Protein AF-A0A920MBG4-F1 (afdb_monomer_lite)

Foldseek 3Di:
DDDPPDDDDPCRVQPVVVVVVCVVVVVVVVVVVCVVCVVVVHHDDDDDDDDDDDPQPDDLCAVHCPHVRPDHSSDKDWDWDADPVRDIDIDIPDDDDPPCCVVVVVVVVVD

Secondary structure (DSSP, 8-state):
-----S---HHHHHHHHHHHHHHHTTHHHHHHHHHHHHHTT--------------S---HHHHSTTTT--SS-----EEEEE-TTS-EEEEES---SSSSHHHHHHHGGG-

Radius of gyration: 23.74 Å; chains: 1; bounding box: 55×43×66 Å

Sequence (111 aa):
MESRKGLLTTAEIMKTPLNKALQMFNYGNFREEQKRARDEGKYLGVGFSTYIEACGVAPSAWIGVGGEGWGAGLWESANIRVHLTGKVVVTTGSSPHGQGTETTMAQIPCG

Structure (mmCIF, N/CA/C/O backbone):
data_AF-A0A920MBG4-F1
#
_entry.id   AF-A0A920MBG4-F1
#
loop_
_atom_site.group_PDB
_atom_site.id
_atom_site.type_symbol
_atom_site.label_atom_id
_atom_site.label_alt_id
_atom_site.label_comp_id
_atom_site.label_asym_id
_atom_site.label_entity_id
_atom_site.label_seq_id
_atom_site.pdbx_PDB_ins_code
_atom_site.Cartn_x
_atom_site.Cartn_y
_atom_site.Cartn_z
_atom_site.occupancy
_atom_site.B_iso_or_equiv
_atom_site.auth_seq_id
_atom_site.auth_comp_id
_atom_site.auth_asym_id
_atom_site.auth_atom_id
_atom_site.pdbx_PDB_model_num
ATOM 1 N N . MET A 1 1 ? 18.374 32.954 3.132 1.00 35.62 1 MET A N 1
ATOM 2 C CA . MET A 1 1 ? 18.055 31.688 3.827 1.00 35.62 1 MET A CA 1
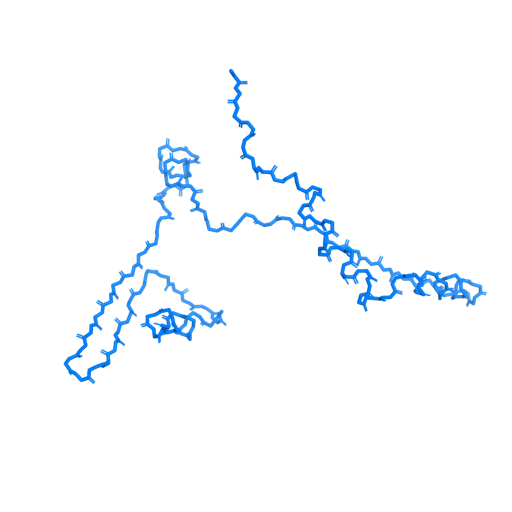ATOM 3 C C . MET A 1 1 ? 16.550 31.475 3.712 1.00 35.62 1 MET A C 1
ATOM 5 O O . MET A 1 1 ? 15.824 31.538 4.690 1.00 35.62 1 MET A O 1
ATOM 9 N N . GLU A 1 2 ? 16.069 31.350 2.473 1.00 37.50 2 GLU A N 1
ATOM 10 C CA . GLU A 1 2 ? 14.649 31.492 2.153 1.00 37.50 2 GLU A CA 1
ATOM 11 C C . GLU A 1 2 ? 14.328 30.619 0.940 1.00 37.50 2 GLU A C 1
ATOM 13 O O . GLU A 1 2 ? 14.755 30.889 -0.177 1.00 37.50 2 GLU A O 1
ATOM 18 N N . SER A 1 3 ? 13.658 29.499 1.204 1.00 36.00 3 SER A N 1
ATOM 19 C CA . SER A 1 3 ? 13.145 28.564 0.201 1.00 36.00 3 SER A CA 1
ATOM 20 C C . SER A 1 3 ? 11.964 27.800 0.810 1.00 36.00 3 SER A C 1
ATOM 22 O O . SER A 1 3 ? 11.984 26.580 0.956 1.00 36.00 3 SER A O 1
ATOM 24 N N . ARG A 1 4 ? 10.916 28.527 1.214 1.00 49.91 4 ARG A N 1
ATOM 25 C CA . ARG A 1 4 ? 9.579 27.949 1.413 1.00 49.91 4 ARG A CA 1
ATOM 26 C C . ARG A 1 4 ? 8.782 28.153 0.128 1.00 49.91 4 ARG A C 1
ATOM 28 O O . ARG A 1 4 ? 7.993 29.085 0.023 1.00 49.91 4 ARG A O 1
ATOM 35 N N . LYS A 1 5 ? 9.009 27.303 -0.872 1.00 44.47 5 LYS A N 1
ATOM 36 C CA . LYS A 1 5 ? 8.102 27.172 -2.018 1.00 44.47 5 LYS A CA 1
ATOM 37 C C . LYS A 1 5 ? 7.313 25.868 -1.860 1.00 44.47 5 LYS A C 1
ATOM 39 O O . LYS A 1 5 ? 7.846 24.796 -2.101 1.00 44.47 5 LYS A O 1
ATOM 44 N N . GLY A 1 6 ? 6.051 25.980 -1.445 1.00 45.53 6 GLY A N 1
ATOM 45 C CA . GLY A 1 6 ? 4.982 25.080 -1.898 1.00 45.53 6 GLY A CA 1
ATOM 46 C C . GLY A 1 6 ? 4.723 23.745 -1.187 1.00 45.53 6 GLY A C 1
ATOM 47 O O . GLY A 1 6 ? 3.824 23.045 -1.640 1.00 45.53 6 GLY A O 1
ATOM 48 N N . LEU A 1 7 ? 5.415 23.367 -0.106 1.00 55.50 7 LEU A N 1
ATOM 49 C CA . LEU A 1 7 ? 5.017 22.167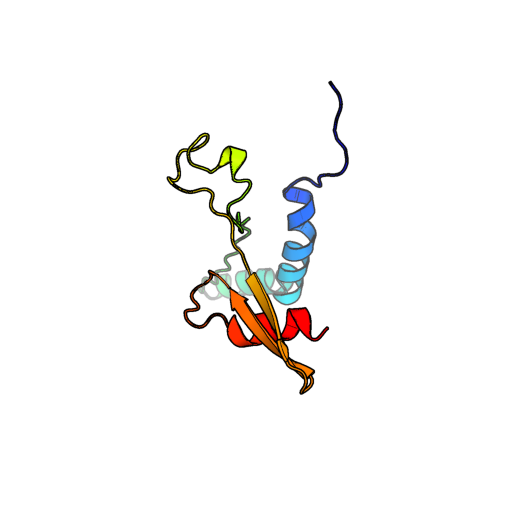 0.650 1.00 55.50 7 LEU A CA 1
ATOM 50 C C . LEU A 1 7 ? 3.901 22.491 1.648 1.00 55.50 7 LEU A C 1
ATOM 52 O O . LEU A 1 7 ? 4.125 23.220 2.615 1.00 55.50 7 LEU A O 1
ATOM 56 N N . LEU A 1 8 ? 2.719 21.909 1.423 1.00 62.81 8 LEU A N 1
ATOM 57 C CA . LEU A 1 8 ? 1.695 21.775 2.456 1.00 62.81 8 LEU A CA 1
ATOM 58 C C . LEU A 1 8 ? 2.283 20.978 3.625 1.00 62.81 8 LEU A C 1
ATOM 60 O O . LEU A 1 8 ? 2.974 19.975 3.436 1.00 62.81 8 LEU A O 1
ATOM 64 N N . THR A 1 9 ? 2.004 21.424 4.840 1.00 76.25 9 THR A N 1
ATOM 65 C CA . THR A 1 9 ? 2.331 20.683 6.054 1.00 76.25 9 THR A CA 1
ATOM 66 C C . THR A 1 9 ? 1.574 19.353 6.074 1.00 76.25 9 THR A C 1
ATOM 68 O O . THR A 1 9 ? 0.480 19.221 5.523 1.00 76.25 9 THR A O 1
ATOM 71 N N . THR A 1 10 ? 2.121 18.352 6.765 1.00 75.12 10 THR A N 1
ATOM 72 C CA . THR A 1 10 ? 1.461 17.052 6.975 1.00 75.12 10 THR A CA 1
ATOM 73 C C . THR A 1 10 ? 0.017 17.195 7.465 1.00 75.12 10 THR A C 1
ATOM 75 O O . THR A 1 10 ? -0.874 16.475 7.015 1.00 75.12 10 THR A O 1
ATOM 78 N N . ALA A 1 11 ? -0.230 18.159 8.356 1.00 74.56 11 ALA A N 1
ATOM 79 C CA . ALA A 1 11 ? -1.562 18.446 8.876 1.00 74.56 11 ALA A CA 1
ATOM 80 C C . ALA A 1 11 ? -2.536 18.905 7.776 1.00 74.56 11 ALA A C 1
ATOM 82 O O . ALA A 1 11 ? -3.707 18.526 7.785 1.00 74.56 11 ALA A O 1
ATOM 83 N N . GLU A 1 12 ? -2.060 19.687 6.809 1.00 81.69 12 GLU A N 1
ATOM 84 C CA . GLU A 1 12 ? -2.874 20.182 5.697 1.00 81.69 12 GLU A CA 1
ATOM 85 C C . GLU A 1 12 ? -3.209 19.072 4.694 1.00 81.69 12 GLU A C 1
ATOM 87 O O . GLU A 1 12 ? -4.354 18.986 4.252 1.00 81.69 12 GLU A O 1
ATOM 92 N N . ILE A 1 13 ? -2.262 18.174 4.399 1.00 84.38 13 ILE A N 1
ATOM 93 C CA . ILE A 1 13 ? -2.478 17.038 3.483 1.00 84.38 13 ILE A CA 1
ATOM 94 C C . ILE A 1 13 ? -3.482 16.035 4.074 1.00 84.38 13 ILE A C 1
ATOM 96 O O . ILE A 1 13 ? -4.342 15.520 3.359 1.00 84.38 13 ILE A O 1
ATOM 100 N N . MET A 1 14 ? -3.421 15.785 5.385 1.00 89.69 14 MET A N 1
ATOM 101 C CA . MET A 1 14 ? -4.270 14.785 6.047 1.00 89.69 14 MET A CA 1
ATOM 102 C C . MET A 1 14 ? -5.704 15.248 6.309 1.00 89.69 14 MET A C 1
ATOM 104 O O . MET A 1 14 ? -6.606 14.419 6.456 1.00 89.69 14 MET A O 1
ATOM 108 N N . LYS A 1 15 ? -5.950 16.561 6.348 1.00 91.38 15 LYS A N 1
ATOM 109 C CA . LYS A 1 15 ? -7.260 17.126 6.701 1.00 91.38 15 LYS A CA 1
ATOM 110 C C . LYS A 1 15 ? -8.375 16.660 5.762 1.00 91.38 15 LYS A C 1
ATOM 112 O O . LYS A 1 15 ? -9.437 16.244 6.220 1.00 91.38 15 LYS A O 1
ATOM 117 N N . THR A 1 16 ? -8.141 16.715 4.454 1.00 94.06 16 THR A N 1
ATOM 118 C CA . THR A 1 16 ? -9.137 16.343 3.437 1.00 94.06 16 THR A CA 1
ATOM 119 C C . THR A 1 16 ? -9.523 14.858 3.482 1.00 94.06 16 THR A C 1
ATOM 121 O O . THR A 1 16 ? -10.719 14.577 3.607 1.00 94.06 16 THR A O 1
ATOM 124 N N . PRO A 1 17 ? -8.581 13.891 3.415 1.00 94.25 17 PRO A N 1
ATOM 125 C CA . PRO A 1 17 ? -8.931 12.474 3.478 1.00 94.25 17 PRO A CA 1
ATOM 126 C C . PRO A 1 17 ? -9.556 12.081 4.822 1.00 94.25 17 PRO A C 1
ATOM 128 O O . PRO A 1 17 ? -10.539 11.340 4.821 1.00 94.25 17 PRO A O 1
ATOM 131 N N . LEU A 1 18 ? -9.072 12.621 5.951 1.00 95.00 18 LEU A N 1
ATOM 132 C CA . LEU A 1 18 ? -9.663 12.342 7.264 1.00 95.00 18 LEU A CA 1
ATOM 133 C C . LEU A 1 18 ? -11.113 12.834 7.345 1.00 95.00 18 LEU A C 1
ATOM 135 O O . LEU A 1 18 ? -11.995 12.079 7.745 1.00 95.00 18 LEU A O 1
ATOM 139 N N . ASN A 1 19 ? -11.387 14.066 6.911 1.00 95.44 19 ASN A N 1
ATOM 140 C CA . ASN A 1 19 ? -12.750 14.597 6.904 1.00 95.44 19 ASN A CA 1
ATOM 141 C C . ASN A 1 19 ? -13.684 13.754 6.027 1.00 95.44 19 ASN A C 1
ATOM 143 O O . ASN A 1 19 ? -14.807 13.463 6.438 1.00 95.44 19 ASN A O 1
ATOM 147 N N . LYS A 1 20 ? -13.216 13.311 4.853 1.00 96.31 20 LYS A N 1
ATOM 148 C CA . LYS A 1 20 ? -13.993 12.428 3.975 1.00 96.31 20 LYS A CA 1
ATOM 149 C C . LYS A 1 20 ? -14.281 11.079 4.641 1.00 96.31 20 LYS A C 1
ATOM 151 O O . LYS A 1 20 ? -15.417 10.617 4.590 1.00 96.31 20 LYS A O 1
ATOM 156 N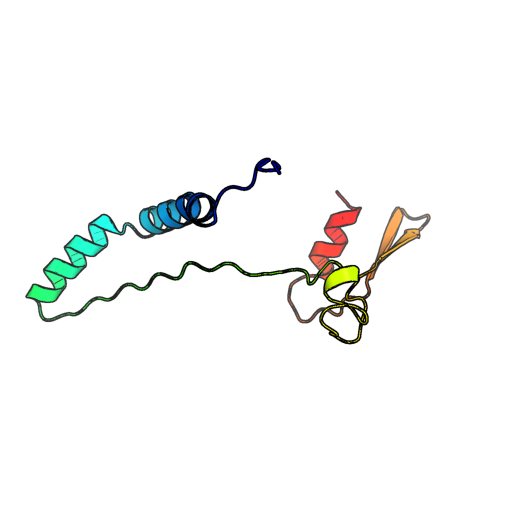 N . ALA A 1 21 ? -13.294 10.477 5.305 1.00 96.31 21 ALA A N 1
ATOM 157 C CA . ALA A 1 21 ? -13.482 9.226 6.038 1.00 96.31 21 ALA A CA 1
ATOM 158 C C . ALA A 1 21 ? -14.507 9.376 7.178 1.00 96.31 21 ALA A C 1
ATOM 160 O O . ALA A 1 21 ? -15.404 8.546 7.309 1.00 96.31 21 ALA A O 1
ATOM 161 N N . LEU A 1 22 ? -14.436 10.467 7.952 1.00 96.69 22 LEU A N 1
ATOM 162 C CA . LEU A 1 22 ? -15.396 10.766 9.025 1.00 96.69 22 LEU A CA 1
ATOM 163 C C . LEU A 1 22 ? -16.824 10.967 8.498 1.00 96.69 22 LEU A C 1
ATOM 165 O O . LEU A 1 22 ? -17.780 10.538 9.147 1.00 96.69 22 LEU A O 1
ATOM 169 N N . GLN A 1 23 ? -16.969 11.594 7.327 1.00 97.19 23 GLN A N 1
ATOM 170 C CA . GLN A 1 23 ? -18.260 11.757 6.654 1.00 97.19 23 GLN A CA 1
ATOM 171 C C . GLN A 1 23 ? -18.816 10.418 6.161 1.00 97.19 23 GLN A C 1
ATOM 173 O O . GLN A 1 23 ? -19.969 10.109 6.445 1.00 97.19 23 GLN A O 1
ATOM 178 N N . MET A 1 24 ? -18.002 9.603 5.481 1.00 97.06 24 MET A N 1
ATOM 179 C CA . MET A 1 24 ? -18.411 8.278 4.992 1.00 97.06 24 MET A CA 1
ATOM 180 C C . MET A 1 24 ? -18.804 7.335 6.134 1.00 97.06 24 MET A C 1
ATOM 182 O O . MET A 1 24 ? -19.750 6.567 5.998 1.00 97.06 24 MET A O 1
ATOM 186 N N . PHE A 1 25 ? -18.105 7.422 7.268 1.00 97.19 25 PHE A N 1
ATOM 187 C CA . PHE A 1 25 ? -18.428 6.664 8.477 1.00 97.19 25 PHE A CA 1
ATOM 188 C C . PHE A 1 25 ? -19.645 7.220 9.239 1.00 97.19 25 PHE A C 1
ATOM 190 O O . PHE A 1 25 ? -20.178 6.552 10.118 1.00 97.19 25 PHE A O 1
ATOM 197 N N . ASN A 1 26 ? -20.094 8.440 8.927 1.00 96.81 26 ASN A N 1
ATOM 198 C CA . ASN A 1 26 ? -21.126 9.153 9.678 1.00 96.81 26 ASN A CA 1
ATOM 199 C C . ASN A 1 26 ? -20.793 9.274 11.179 1.00 96.81 26 ASN A C 1
ATOM 201 O O . ASN A 1 26 ? -21.586 8.961 12.071 1.00 96.81 26 ASN A O 1
ATOM 205 N N . TYR A 1 27 ? -19.573 9.739 11.454 1.00 97.12 27 TYR A N 1
ATOM 206 C CA . TYR A 1 27 ? -19.006 9.760 12.800 1.00 97.12 27 TYR A CA 1
ATOM 207 C C . TYR A 1 27 ? -19.855 10.526 13.825 1.00 97.12 27 TYR A C 1
ATOM 209 O O . TYR A 1 27 ? -19.932 10.113 14.980 1.00 97.12 27 TYR A O 1
ATOM 217 N N . GLY A 1 28 ? -20.518 11.610 13.407 1.00 95.25 28 GLY A N 1
ATOM 218 C CA . GLY A 1 28 ? -21.420 12.373 14.273 1.00 95.25 28 GLY A CA 1
ATOM 219 C C . GLY A 1 28 ? -22.563 11.512 14.815 1.00 95.25 28 GLY A C 1
ATOM 220 O O . GLY A 1 28 ? -22.752 11.433 16.027 1.00 95.25 28 GLY A O 1
ATOM 221 N N . ASN A 1 29 ? -23.260 10.783 13.940 1.00 96.94 29 ASN A N 1
ATOM 222 C CA . ASN A 1 29 ? -24.351 9.900 14.357 1.00 96.94 29 ASN A CA 1
ATOM 223 C C . ASN A 1 29 ? -23.847 8.709 15.177 1.00 96.94 29 ASN A C 1
ATOM 225 O O . ASN A 1 29 ? -24.490 8.321 16.153 1.00 96.94 29 ASN A O 1
ATOM 229 N N . PHE A 1 30 ? -22.678 8.163 14.828 1.00 97.62 30 PHE A N 1
ATOM 230 C CA . PHE A 1 30 ? -22.061 7.086 15.600 1.00 97.62 30 PHE A CA 1
ATOM 231 C C . PHE A 1 30 ? -21.760 7.505 17.048 1.00 97.62 30 PHE A C 1
ATOM 233 O O . PHE A 1 30 ? -21.890 6.696 17.964 1.00 97.62 30 PHE A O 1
ATOM 240 N N . ARG A 1 31 ? -21.392 8.770 17.301 1.00 97.12 31 ARG A N 1
ATOM 241 C CA . ARG A 1 31 ? -21.186 9.261 18.676 1.00 97.12 31 ARG A CA 1
ATOM 242 C C . ARG A 1 31 ? -22.473 9.259 19.498 1.00 97.12 31 ARG A C 1
ATOM 244 O O . ARG A 1 31 ? -22.433 8.869 20.665 1.00 97.12 31 ARG A O 1
ATOM 251 N N . GLU A 1 32 ? -23.601 9.612 18.891 1.00 97.06 32 GLU A N 1
ATOM 252 C CA . GLU A 1 32 ? -24.909 9.525 19.552 1.00 97.06 32 GLU A CA 1
ATOM 253 C C . GLU A 1 32 ? -25.319 8.073 19.823 1.00 97.06 32 GLU A C 1
ATOM 255 O O . GLU A 1 32 ? -25.861 7.754 20.881 1.00 97.06 32 GLU A O 1
ATOM 260 N N . GLU A 1 33 ? -25.018 7.162 18.901 1.00 96.94 33 GLU A N 1
ATOM 261 C CA . GLU A 1 33 ? -25.250 5.731 19.098 1.00 96.94 33 GLU A CA 1
ATOM 262 C C . GLU A 1 33 ? -24.370 5.146 20.203 1.00 96.94 33 GLU A C 1
ATOM 264 O O . GLU A 1 33 ? -24.870 4.439 21.076 1.00 96.94 33 GLU A O 1
ATOM 269 N N . GLN A 1 34 ? -23.085 5.503 20.229 1.00 97.38 34 GLN A N 1
ATOM 270 C CA . GLN A 1 34 ? -22.166 5.112 21.292 1.00 97.38 34 GLN A CA 1
ATOM 271 C C . GLN A 1 34 ? -22.675 5.572 22.663 1.00 97.38 34 GLN A C 1
ATOM 273 O O . GLN A 1 34 ? -22.506 4.848 23.644 1.00 97.38 34 GLN A O 1
ATOM 278 N N . LYS A 1 35 ? -23.301 6.752 22.742 1.00 96.62 35 LYS A N 1
ATOM 279 C CA . LYS A 1 35 ? -23.922 7.250 23.972 1.00 96.62 35 LYS A CA 1
ATOM 280 C C . LYS A 1 35 ? -25.114 6.385 24.389 1.00 96.62 35 LYS A C 1
ATOM 282 O O . LYS A 1 35 ? -25.104 5.889 25.508 1.00 96.62 35 LYS A O 1
ATOM 287 N N . ARG A 1 36 ? -26.072 6.128 23.489 1.00 97.38 36 ARG A N 1
ATOM 288 C CA . ARG A 1 36 ? -27.235 5.262 23.782 1.00 97.38 36 ARG A CA 1
ATOM 289 C C . ARG A 1 36 ? -26.823 3.847 24.191 1.00 97.38 36 ARG A C 1
ATOM 291 O O . ARG A 1 36 ? -27.355 3.297 25.144 1.00 97.38 36 ARG A O 1
ATOM 298 N N . ALA A 1 37 ? -25.836 3.275 23.505 1.00 97.00 37 ALA A N 1
ATOM 299 C CA . ALA A 1 37 ? -25.342 1.934 23.795 1.00 97.00 37 ALA A CA 1
ATOM 300 C C . ALA A 1 37 ? -24.755 1.820 25.212 1.00 97.00 37 ALA A C 1
ATOM 302 O O . ALA A 1 37 ? -24.934 0.790 25.860 1.00 97.00 37 ALA A O 1
ATOM 303 N N . ARG A 1 38 ? -24.108 2.881 25.721 1.00 96.88 38 ARG A N 1
ATOM 304 C CA . ARG A 1 38 ? -23.585 2.904 27.097 1.00 96.88 38 ARG A CA 1
ATOM 305 C C . ARG A 1 38 ? -24.693 2.812 28.139 1.00 96.88 38 ARG A C 1
ATOM 307 O O . ARG A 1 38 ? -24.494 2.122 29.135 1.00 96.88 38 ARG A O 1
ATOM 314 N N . ASP A 1 39 ? -25.836 3.449 27.897 1.00 95.88 39 ASP A N 1
ATOM 315 C CA . ASP A 1 39 ? -26.995 3.390 28.798 1.00 95.88 39 ASP A CA 1
ATOM 316 C C . ASP A 1 39 ? -27.588 1.968 28.859 1.00 95.88 39 ASP A C 1
ATOM 318 O O . ASP A 1 39 ? -28.137 1.554 29.876 1.00 95.88 39 ASP A O 1
ATOM 322 N N . GLU A 1 40 ? -27.394 1.180 27.798 1.00 96.44 40 GLU A N 1
ATOM 323 C CA . GLU A 1 40 ? -27.741 -0.245 27.727 1.00 96.44 40 GLU A CA 1
ATOM 324 C C . GLU A 1 40 ? -26.609 -1.183 28.202 1.00 96.44 40 GLU A C 1
ATOM 326 O O . GLU A 1 40 ? -26.687 -2.398 28.013 1.00 96.44 40 GLU A O 1
ATOM 331 N N . GLY A 1 41 ? -25.522 -0.650 28.772 1.00 97.00 41 GLY A N 1
ATOM 332 C CA . GLY A 1 41 ? -24.372 -1.437 29.232 1.00 97.00 41 GLY A CA 1
ATOM 333 C C . GLY A 1 41 ? -23.468 -1.987 28.117 1.00 97.00 41 GLY A C 1
ATOM 334 O O . GLY A 1 41 ? -22.641 -2.862 28.376 1.00 97.00 41 GLY A O 1
ATOM 335 N N . LYS A 1 42 ? -23.594 -1.493 26.878 1.00 97.88 42 LYS A N 1
ATOM 336 C CA . LYS A 1 42 ? -22.776 -1.898 25.722 1.00 97.88 42 LYS A CA 1
ATOM 337 C C . LYS A 1 42 ? -21.698 -0.855 25.415 1.00 97.88 42 LYS A C 1
ATOM 339 O O . LYS A 1 42 ? -21.971 0.337 25.286 1.00 97.88 42 LYS A O 1
ATOM 344 N N . TYR A 1 43 ? -20.464 -1.309 25.202 1.00 96.50 43 TYR A N 1
ATOM 345 C CA . TYR A 1 43 ? -19.337 -0.437 24.858 1.00 96.50 43 TYR A CA 1
ATOM 346 C C . TYR A 1 43 ? -18.968 -0.565 23.382 1.00 96.50 43 TYR A C 1
ATOM 348 O O . TYR A 1 43 ? -18.246 -1.474 22.983 1.00 96.50 43 TYR A O 1
ATOM 356 N N . LEU A 1 44 ? -19.447 0.374 22.566 1.00 97.56 44 LEU A N 1
ATOM 357 C CA . LEU A 1 44 ? -19.068 0.468 21.156 1.00 97.56 44 LEU A CA 1
ATOM 358 C C . LEU A 1 44 ? -17.765 1.259 21.007 1.00 97.56 44 LEU A C 1
ATOM 360 O O . LEU A 1 44 ? -17.629 2.339 21.586 1.00 97.56 44 LEU A O 1
ATOM 364 N N . GLY A 1 45 ? -16.814 0.742 20.227 1.00 96.00 45 GLY A N 1
ATOM 365 C CA . GLY A 1 45 ? -15.521 1.374 19.953 1.00 96.00 45 GLY A CA 1
ATOM 366 C C . GLY A 1 45 ? -15.362 1.749 18.481 1.00 96.00 45 GLY A C 1
ATOM 367 O O . GLY A 1 45 ? -15.869 1.059 17.604 1.00 96.00 45 GLY A O 1
ATOM 368 N N . VAL A 1 46 ? -14.636 2.834 18.216 1.00 96.12 46 VAL A N 1
ATOM 369 C CA . VAL A 1 46 ? -14.199 3.227 16.869 1.00 96.12 46 VAL A CA 1
ATOM 370 C C . VAL A 1 46 ? -12.726 3.609 16.925 1.00 96.12 46 VAL A C 1
ATOM 372 O O . VAL A 1 46 ? -12.308 4.328 17.834 1.00 96.12 46 VAL A O 1
ATOM 375 N N . GLY A 1 47 ? -11.945 3.104 15.972 1.00 95.00 47 GLY A N 1
ATOM 376 C CA . GLY A 1 47 ? -10.524 3.399 15.826 1.00 95.00 47 GLY A CA 1
ATOM 377 C C . GLY A 1 47 ? -10.249 4.074 14.489 1.00 95.00 47 GLY A C 1
ATOM 378 O O . GLY A 1 47 ? -10.783 3.660 13.463 1.00 95.00 47 GLY A O 1
ATOM 379 N N . PHE A 1 48 ? -9.402 5.100 14.507 1.00 93.25 48 PHE A N 1
ATOM 380 C CA . PHE A 1 48 ? -8.907 5.764 13.305 1.00 93.25 48 PHE A CA 1
ATOM 381 C C . PHE A 1 48 ? -7.388 5.639 13.253 1.00 93.25 48 PHE A C 1
ATOM 383 O O . PHE A 1 48 ? -6.722 5.763 14.279 1.00 93.25 48 PHE A O 1
ATOM 390 N N . SER A 1 49 ? -6.855 5.427 12.053 1.00 92.62 49 SER A N 1
ATOM 391 C CA . SER A 1 49 ? -5.422 5.463 11.779 1.00 92.62 49 SER A CA 1
ATOM 392 C C . SER A 1 49 ? -5.173 6.401 10.606 1.00 92.62 49 SER A C 1
ATOM 394 O O . SER A 1 49 ? -5.775 6.252 9.543 1.00 92.62 49 SER A O 1
ATOM 396 N N . THR A 1 50 ? -4.308 7.385 10.817 1.00 91.69 50 THR A N 1
ATOM 397 C CA . THR A 1 50 ? -3.817 8.301 9.784 1.00 91.69 50 THR A CA 1
ATOM 398 C C . THR A 1 50 ? -2.309 8.144 9.731 1.00 91.69 50 THR A C 1
ATOM 400 O O . THR A 1 50 ? -1.644 8.406 10.734 1.00 91.69 50 THR A O 1
ATOM 403 N N . TYR A 1 51 ? -1.770 7.717 8.594 1.00 89.88 51 TYR A N 1
ATOM 404 C CA . TYR A 1 51 ? -0.345 7.435 8.458 1.00 89.88 51 TYR A CA 1
ATOM 405 C C . TYR A 1 51 ? 0.210 8.005 7.156 1.00 89.88 51 TYR A C 1
ATOM 407 O O . TYR A 1 51 ? -0.523 8.209 6.190 1.00 89.88 51 TYR A O 1
ATOM 415 N N . ILE A 1 52 ? 1.513 8.276 7.160 1.00 87.25 52 ILE A N 1
ATOM 416 C CA . ILE A 1 52 ? 2.288 8.574 5.957 1.00 87.25 52 ILE A CA 1
ATOM 417 C C . ILE A 1 52 ? 3.190 7.381 5.704 1.00 87.25 52 ILE A C 1
ATOM 419 O O . ILE A 1 52 ? 3.868 6.914 6.617 1.00 87.25 52 ILE A O 1
ATOM 423 N N . GLU A 1 53 ? 3.221 6.936 4.456 1.00 87.88 53 GLU A N 1
ATOM 424 C CA . GLU A 1 53 ? 4.143 5.913 3.994 1.00 87.88 53 GLU A CA 1
ATOM 425 C C . GLU A 1 53 ? 5.199 6.535 3.089 1.00 87.88 53 GLU A C 1
ATOM 427 O O . GLU A 1 53 ? 4.875 7.198 2.102 1.00 87.88 53 GLU A O 1
ATOM 432 N N . ALA A 1 54 ? 6.468 6.305 3.410 1.00 82.69 54 ALA A N 1
ATOM 433 C CA . ALA A 1 54 ? 7.547 6.570 2.476 1.00 82.69 54 ALA A CA 1
ATOM 434 C C . ALA A 1 54 ? 7.618 5.406 1.475 1.00 82.69 54 ALA A C 1
ATOM 436 O O . ALA A 1 54 ? 8.053 4.312 1.823 1.00 82.69 54 ALA A O 1
ATOM 437 N N . CYS A 1 55 ? 7.176 5.645 0.239 1.00 85.25 55 CYS A N 1
ATOM 438 C CA . CYS A 1 55 ? 7.222 4.676 -0.859 1.00 85.25 55 CYS A CA 1
ATOM 439 C C . CYS A 1 55 ? 8.272 5.082 -1.900 1.00 85.25 55 CYS A C 1
ATOM 441 O O . CYS A 1 55 ? 8.507 6.270 -2.104 1.00 85.25 55 CYS A O 1
ATOM 443 N N . GLY A 1 56 ? 8.851 4.099 -2.601 1.00 82.94 56 GLY A N 1
ATOM 444 C CA . GLY A 1 56 ? 9.824 4.345 -3.672 1.00 82.94 56 GLY A CA 1
ATOM 445 C C . GLY A 1 56 ? 11.144 4.876 -3.125 1.00 82.94 56 GLY A C 1
ATOM 446 O O . GLY A 1 56 ? 11.427 6.066 -3.225 1.00 82.94 56 GLY A O 1
ATOM 447 N N . VAL A 1 57 ? 11.935 3.987 -2.517 1.00 82.56 57 VAL A N 1
ATOM 448 C CA . VAL A 1 57 ? 13.192 4.341 -1.848 1.00 82.56 57 VAL A CA 1
ATOM 449 C C . VAL A 1 57 ? 14.143 4.983 -2.867 1.00 82.56 57 VAL A C 1
ATOM 451 O O . VAL A 1 57 ? 14.728 4.305 -3.704 1.00 82.56 57 VAL A O 1
ATOM 454 N N . ALA A 1 58 ? 14.253 6.310 -2.807 1.00 84.00 58 ALA A N 1
ATOM 455 C CA . ALA A 1 58 ? 15.043 7.187 -3.675 1.00 84.00 58 ALA A CA 1
ATOM 456 C C . ALA A 1 58 ? 15.368 8.486 -2.896 1.00 84.00 58 ALA A C 1
ATOM 458 O O . ALA A 1 58 ? 14.680 8.780 -1.914 1.00 84.00 58 ALA A O 1
ATOM 459 N N . PRO A 1 59 ? 16.368 9.302 -3.292 1.00 83.00 59 PRO A N 1
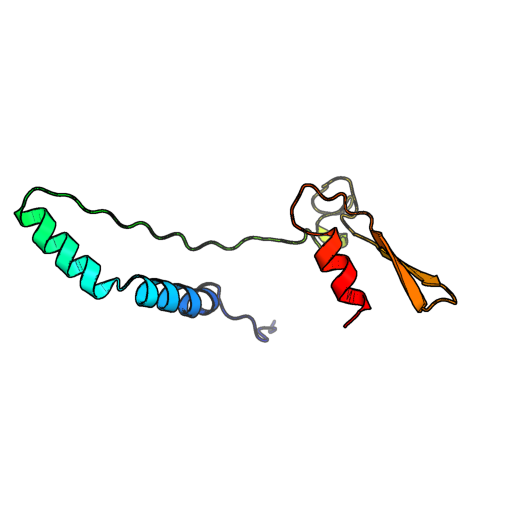ATOM 460 C CA . PRO A 1 59 ? 17.283 9.155 -4.427 1.00 83.00 59 PRO A CA 1
ATOM 461 C C . PRO A 1 59 ? 18.555 8.363 -4.085 1.00 83.00 59 PRO A C 1
ATOM 463 O O . PRO A 1 59 ? 19.070 8.455 -2.971 1.00 83.00 59 PRO A O 1
ATOM 466 N N . SER A 1 60 ? 19.127 7.668 -5.078 1.00 82.75 60 SER A N 1
ATOM 467 C CA . SER A 1 60 ? 20.333 6.824 -4.947 1.00 82.75 60 SER A CA 1
ATOM 468 C C . SER A 1 60 ? 21.537 7.524 -4.306 1.00 82.75 60 SER A C 1
ATOM 470 O O . SER A 1 60 ? 22.336 6.875 -3.640 1.00 82.75 60 SER A O 1
ATOM 472 N N . ALA A 1 61 ? 21.664 8.843 -4.487 1.00 82.19 61 ALA A N 1
ATOM 473 C CA . ALA A 1 61 ? 22.735 9.643 -3.891 1.00 82.19 61 ALA A CA 1
ATOM 474 C C . ALA A 1 61 ? 22.657 9.710 -2.356 1.00 82.19 61 ALA A C 1
ATOM 476 O O . ALA A 1 61 ? 23.687 9.829 -1.703 1.00 82.19 61 ALA A O 1
ATOM 477 N N . TRP A 1 62 ? 21.448 9.638 -1.794 1.00 79.31 62 TRP A N 1
ATOM 478 C CA . TRP A 1 62 ? 21.220 9.688 -0.351 1.00 79.31 62 TRP A CA 1
ATOM 479 C C . TRP A 1 62 ? 21.059 8.295 0.260 1.00 79.31 62 TRP A C 1
ATOM 481 O O . TRP A 1 62 ? 21.644 8.001 1.291 1.00 79.31 62 TRP A O 1
ATOM 491 N N . ILE A 1 63 ? 20.283 7.413 -0.369 1.00 81.31 63 ILE A N 1
ATOM 492 C CA . ILE A 1 63 ? 19.968 6.090 0.203 1.00 81.31 63 ILE A CA 1
ATOM 493 C C . ILE A 1 63 ? 21.013 5.021 -0.135 1.00 81.31 63 ILE A C 1
ATOM 495 O O . ILE A 1 63 ? 21.037 3.964 0.489 1.00 81.31 63 ILE A O 1
ATOM 499 N N . GLY A 1 64 ? 21.815 5.251 -1.179 1.00 79.00 64 GLY A N 1
ATOM 500 C CA . GLY A 1 64 ? 22.647 4.215 -1.774 1.00 79.00 64 GLY A CA 1
ATOM 501 C C . GLY A 1 64 ? 23.950 3.954 -1.026 1.00 79.00 64 GLY A C 1
ATOM 502 O O . GLY A 1 64 ? 24.145 4.384 0.108 1.00 79.00 64 GLY A O 1
ATOM 503 N N . VAL A 1 65 ? 24.879 3.262 -1.694 1.00 67.44 65 VAL A N 1
ATOM 504 C CA . VAL A 1 65 ? 26.155 2.788 -1.115 1.00 67.44 65 VAL A CA 1
ATOM 505 C C . VAL A 1 65 ? 26.986 3.911 -0.476 1.00 67.44 65 VAL A C 1
ATOM 507 O O . VAL A 1 65 ? 27.667 3.671 0.512 1.00 67.44 65 VAL A O 1
ATOM 510 N N . GLY A 1 66 ? 26.928 5.130 -1.024 1.00 69.50 66 GLY A N 1
ATOM 511 C CA . GLY A 1 66 ? 27.674 6.288 -0.515 1.00 69.50 66 GLY A CA 1
ATOM 512 C C . GLY A 1 66 ? 26.943 7.157 0.517 1.00 69.50 66 GLY A C 1
ATOM 513 O O . GLY A 1 66 ? 27.550 8.104 1.007 1.00 69.50 66 GLY A O 1
ATOM 514 N N . GLY A 1 67 ? 25.667 6.882 0.812 1.00 71.44 67 GLY A N 1
ATOM 515 C CA . GLY A 1 67 ? 24.844 7.648 1.757 1.00 71.44 67 GLY A CA 1
ATOM 516 C C . GLY A 1 67 ? 24.460 6.814 2.983 1.00 71.44 67 GLY A C 1
ATOM 517 O O . GLY A 1 67 ? 25.340 6.356 3.702 1.00 71.44 67 GLY A O 1
ATOM 518 N N . GLU A 1 68 ? 23.166 6.560 3.200 1.00 76.31 68 GLU A N 1
ATOM 519 C CA . GLU A 1 68 ? 22.636 5.728 4.304 1.00 76.31 68 GLU A CA 1
ATOM 520 C C . GLU A 1 68 ? 23.059 4.242 4.234 1.00 76.31 68 GLU A C 1
ATOM 522 O O . GLU A 1 68 ? 22.703 3.446 5.100 1.00 76.31 68 GLU A O 1
ATOM 527 N N . GLY A 1 69 ? 23.811 3.831 3.207 1.00 68.19 69 GLY A N 1
ATOM 528 C CA . GLY A 1 69 ? 24.544 2.566 3.220 1.00 68.19 69 GLY A CA 1
ATOM 529 C C . GLY A 1 69 ? 23.701 1.318 2.956 1.00 68.19 69 GLY A C 1
ATOM 530 O O . GLY A 1 69 ? 24.126 0.219 3.302 1.00 68.19 69 GLY A O 1
ATOM 531 N N . TRP A 1 70 ? 22.553 1.437 2.278 1.00 76.19 70 TRP A N 1
ATOM 532 C CA . TRP A 1 70 ? 21.651 0.309 1.973 1.00 76.19 70 TRP A CA 1
ATOM 533 C C . TRP A 1 70 ? 22.210 -0.691 0.938 1.00 76.19 70 TRP A C 1
ATOM 535 O O . TRP A 1 70 ? 21.495 -1.560 0.443 1.00 76.19 70 TRP A O 1
ATOM 545 N N . GLY A 1 71 ? 23.495 -0.584 0.588 1.00 68.19 71 GLY A N 1
ATOM 546 C CA . GLY A 1 71 ? 24.227 -1.590 -0.185 1.00 68.19 71 GLY A CA 1
ATOM 547 C C . GLY A 1 71 ? 23.940 -1.633 -1.690 1.00 68.19 71 GLY A C 1
ATOM 548 O O . GLY A 1 71 ? 24.619 -2.365 -2.403 1.00 68.19 71 GLY A O 1
ATOM 549 N N . ALA A 1 72 ? 23.002 -0.833 -2.208 1.00 76.38 72 ALA A N 1
ATOM 550 C CA . ALA A 1 72 ? 22.713 -0.722 -3.640 1.00 76.38 72 ALA A CA 1
ATOM 551 C C . ALA A 1 72 ? 22.217 0.682 -4.013 1.00 76.38 72 ALA A C 1
ATOM 553 O O . ALA A 1 72 ? 21.833 1.466 -3.155 1.00 76.38 72 ALA A O 1
ATOM 554 N N . GLY A 1 73 ? 22.200 1.009 -5.308 1.00 80.19 73 GLY A N 1
ATOM 555 C CA . GLY A 1 73 ? 21.660 2.286 -5.791 1.00 80.19 73 GLY A CA 1
ATOM 556 C C . GLY A 1 73 ? 20.131 2.398 -5.711 1.00 80.19 73 GLY A C 1
ATOM 557 O O . GLY A 1 73 ? 19.622 3.502 -5.859 1.00 80.19 73 GLY A O 1
ATOM 558 N N . LEU A 1 74 ? 19.412 1.287 -5.490 1.00 85.50 74 LEU A N 1
ATOM 559 C CA . LEU A 1 74 ? 17.944 1.230 -5.356 1.00 85.50 74 LEU A CA 1
ATOM 560 C C . LEU A 1 74 ? 17.175 1.916 -6.509 1.00 85.50 74 LEU A C 1
ATOM 562 O O . LEU A 1 74 ? 16.079 2.433 -6.327 1.00 85.50 74 LEU A O 1
ATOM 566 N N . TRP A 1 75 ? 17.761 1.919 -7.708 1.00 86.31 75 TRP A N 1
ATOM 567 C CA . TRP A 1 75 ? 17.102 2.342 -8.941 1.00 86.31 75 TRP A CA 1
ATOM 568 C C . TRP A 1 75 ? 16.428 1.145 -9.618 1.00 86.31 75 TRP A C 1
ATOM 570 O O . TRP A 1 75 ? 16.837 0.001 -9.432 1.00 86.31 75 TRP A O 1
ATOM 580 N N . GLU A 1 76 ? 15.416 1.430 -10.429 1.00 90.75 76 GLU A N 1
ATOM 581 C CA . GLU A 1 76 ? 14.682 0.452 -11.234 1.00 90.75 76 GLU A CA 1
ATOM 582 C C . GLU A 1 76 ? 14.819 0.812 -12.722 1.00 90.75 76 GLU A C 1
ATOM 584 O O . GLU A 1 76 ? 15.105 1.962 -13.072 1.00 90.75 76 GLU A O 1
ATOM 589 N N . SER A 1 77 ? 14.638 -0.162 -13.612 1.00 92.50 77 SER A N 1
ATOM 590 C CA . SER A 1 77 ? 14.694 0.033 -15.058 1.00 92.50 77 SER A CA 1
ATOM 591 C C . SER A 1 77 ? 13.642 -0.778 -15.807 1.00 92.50 77 SER A C 1
ATOM 593 O O . SER A 1 77 ? 13.084 -1.761 -15.313 1.00 92.50 77 SER A O 1
ATOM 595 N N . ALA A 1 78 ? 13.385 -0.357 -17.043 1.00 95.19 78 ALA A N 1
ATOM 596 C CA . ALA A 1 78 ? 12.582 -1.110 -17.987 1.00 95.19 78 ALA A CA 1
ATOM 597 C C . ALA A 1 78 ? 13.188 -1.051 -19.395 1.00 95.19 78 ALA A C 1
ATOM 599 O O . ALA A 1 78 ? 13.739 -0.031 -19.810 1.00 95.19 78 ALA A O 1
ATOM 600 N N . ASN A 1 79 ? 13.063 -2.145 -20.143 1.00 96.31 79 ASN A N 1
ATOM 601 C CA . ASN A 1 79 ? 13.339 -2.221 -21.570 1.00 96.31 79 ASN A CA 1
ATOM 602 C C . ASN A 1 79 ? 12.023 -2.433 -22.321 1.00 96.31 79 ASN A C 1
ATOM 604 O O . ASN A 1 79 ? 11.262 -3.342 -21.993 1.00 96.31 79 ASN A O 1
ATOM 608 N N . ILE A 1 80 ? 11.766 -1.602 -23.330 1.00 95.94 80 ILE A N 1
ATOM 609 C CA . ILE A 1 80 ? 10.559 -1.682 -24.155 1.00 95.94 80 ILE A CA 1
ATOM 610 C C . ILE A 1 80 ? 10.969 -2.052 -25.579 1.00 95.94 80 ILE A C 1
ATOM 612 O O . ILE A 1 80 ? 11.800 -1.379 -26.192 1.00 95.94 80 ILE A O 1
ATOM 616 N N . ARG A 1 81 ? 10.366 -3.113 -26.117 1.00 96.31 81 ARG A N 1
ATOM 617 C CA . ARG A 1 81 ? 10.562 -3.580 -27.491 1.00 96.31 81 ARG A CA 1
ATOM 618 C C . ARG A 1 81 ? 9.244 -3.533 -28.249 1.00 96.31 81 ARG A C 1
ATOM 620 O O . ARG A 1 81 ? 8.276 -4.172 -27.848 1.00 96.31 81 ARG A O 1
ATOM 627 N N . VAL A 1 82 ? 9.242 -2.847 -29.388 1.00 96.31 82 VAL A N 1
ATOM 628 C CA . VAL A 1 82 ? 8.106 -2.812 -30.317 1.00 96.31 82 VAL A CA 1
ATOM 629 C C . VAL A 1 82 ? 8.396 -3.737 -31.495 1.00 96.31 82 VAL A C 1
ATOM 631 O O . VAL A 1 82 ? 9.435 -3.630 -32.146 1.00 96.31 82 VAL A O 1
ATOM 634 N N . HIS A 1 83 ? 7.489 -4.670 -31.762 1.00 96.56 83 HIS A N 1
ATOM 635 C CA . HIS A 1 83 ? 7.567 -5.576 -32.903 1.00 96.56 83 HIS A CA 1
ATOM 636 C C . HIS A 1 83 ? 6.900 -4.958 -34.136 1.00 96.56 83 HIS A C 1
ATOM 638 O O . HIS A 1 83 ? 5.947 -4.196 -34.010 1.00 96.56 83 HIS A O 1
ATOM 644 N N . LEU A 1 84 ? 7.312 -5.374 -35.341 1.00 96.44 84 LEU A N 1
ATOM 645 C CA . LEU A 1 84 ? 6.702 -4.929 -36.609 1.00 96.44 84 LEU A CA 1
ATOM 646 C C . LEU A 1 84 ? 5.188 -5.200 -36.691 1.00 96.44 84 LEU A C 1
ATOM 648 O O . LEU A 1 84 ? 4.470 -4.510 -37.399 1.00 96.44 84 LEU A O 1
ATOM 652 N N . THR A 1 85 ? 4.692 -6.178 -35.927 1.00 97.06 85 THR A N 1
ATOM 653 C CA . THR A 1 85 ? 3.255 -6.472 -35.774 1.00 97.06 85 THR A CA 1
ATOM 654 C C . THR A 1 85 ? 2.481 -5.448 -34.929 1.00 97.06 85 THR A C 1
ATOM 656 O O . THR A 1 85 ? 1.288 -5.624 -34.718 1.00 97.06 85 THR A O 1
ATOM 659 N N . GLY A 1 86 ? 3.153 -4.450 -34.349 1.00 92.81 86 GLY A N 1
ATOM 660 C CA . GLY A 1 86 ? 2.575 -3.503 -33.390 1.00 92.81 86 GLY A CA 1
ATOM 661 C C . GLY A 1 86 ? 2.510 -4.010 -31.943 1.00 92.81 86 GLY A C 1
ATOM 662 O O . GLY A 1 86 ? 2.198 -3.239 -31.044 1.00 92.81 86 GLY A O 1
ATOM 663 N N . LYS A 1 87 ? 2.835 -5.286 -31.682 1.00 94.81 87 LYS A N 1
ATOM 664 C CA . LYS A 1 87 ? 2.946 -5.824 -30.316 1.00 94.81 87 LYS A CA 1
ATOM 665 C C . LYS A 1 87 ? 4.117 -5.196 -29.558 1.00 94.81 87 LYS A C 1
ATOM 667 O O . LYS A 1 87 ? 5.190 -5.002 -30.130 1.00 94.81 87 LYS A O 1
ATOM 672 N N . VAL A 1 88 ? 3.925 -4.968 -28.262 1.00 95.88 88 VAL A N 1
ATOM 673 C CA . VAL A 1 88 ? 4.928 -4.397 -27.356 1.00 95.88 88 VAL A CA 1
ATOM 674 C C . VAL A 1 88 ? 5.298 -5.422 -26.288 1.00 95.88 88 VAL A C 1
ATOM 676 O O . VAL A 1 88 ? 4.424 -6.080 -25.728 1.00 95.88 88 VAL A O 1
ATOM 679 N N . VAL A 1 89 ? 6.593 -5.555 -26.013 1.00 95.94 89 VAL A N 1
ATOM 680 C CA . VAL A 1 89 ? 7.128 -6.327 -24.887 1.00 95.94 89 VAL A CA 1
ATOM 681 C C . VAL A 1 89 ? 7.819 -5.360 -23.936 1.00 95.94 89 VAL A C 1
ATOM 683 O O . VAL A 1 89 ? 8.683 -4.591 -24.360 1.00 95.94 89 VAL A O 1
ATOM 686 N N . VAL A 1 90 ? 7.440 -5.412 -22.660 1.00 95.88 90 VAL A N 1
ATOM 687 C CA . VAL A 1 90 ? 8.059 -4.639 -21.579 1.00 95.88 90 VAL A CA 1
ATOM 688 C C . VAL A 1 90 ? 8.755 -5.608 -20.632 1.00 95.88 90 VAL A C 1
ATOM 690 O O . VAL A 1 90 ? 8.120 -6.504 -20.083 1.00 95.88 90 VAL A O 1
ATOM 693 N N . THR A 1 91 ? 10.051 -5.408 -20.424 1.00 95.81 91 THR A N 1
ATOM 694 C CA . THR A 1 91 ? 10.844 -6.118 -19.416 1.00 95.81 91 THR A CA 1
ATOM 695 C C . THR A 1 91 ? 11.219 -5.127 -18.322 1.00 95.81 91 THR A C 1
ATOM 697 O O . THR A 1 91 ? 11.765 -4.078 -18.639 1.00 95.81 91 THR A O 1
ATOM 700 N N . THR A 1 92 ? 10.962 -5.437 -17.053 1.00 95.69 92 THR A N 1
ATOM 701 C CA . THR A 1 92 ? 11.331 -4.606 -15.889 1.00 95.69 92 THR A CA 1
ATOM 702 C C . THR A 1 92 ? 12.229 -5.393 -14.930 1.00 95.69 92 THR A C 1
ATOM 704 O O . THR A 1 92 ? 12.219 -6.624 -14.974 1.00 95.69 92 THR A O 1
ATOM 707 N N . GLY A 1 93 ? 13.019 -4.712 -14.092 1.00 93.19 93 GLY A N 1
ATOM 708 C CA . GLY A 1 93 ? 13.796 -5.345 -13.018 1.00 93.19 93 GLY A CA 1
ATOM 709 C C . GLY A 1 93 ? 12.955 -5.779 -11.810 1.00 93.19 93 GLY A C 1
ATOM 710 O O . GLY A 1 93 ? 13.443 -6.525 -10.961 1.00 93.19 93 GLY A O 1
ATOM 711 N N . SER A 1 94 ? 11.681 -5.383 -11.754 1.00 91.75 94 SER A N 1
ATOM 712 C CA . SER A 1 94 ? 10.756 -5.760 -10.685 1.00 91.75 94 SER A CA 1
ATOM 713 C C . SER A 1 94 ? 10.243 -7.198 -10.838 1.00 91.75 94 SER A C 1
ATOM 715 O O . SER A 1 94 ? 9.809 -7.607 -11.913 1.00 91.75 94 SER A O 1
ATOM 717 N N . SER A 1 95 ? 10.205 -7.947 -9.730 1.00 93.19 95 SER A N 1
ATOM 718 C CA . SER A 1 95 ? 9.636 -9.303 -9.668 1.00 93.19 95 SER A CA 1
ATOM 719 C C . SER A 1 95 ? 8.270 -9.282 -8.975 1.00 93.19 95 SER A C 1
ATOM 721 O O . SER A 1 95 ? 8.210 -9.003 -7.773 1.00 93.19 95 SER A O 1
ATOM 723 N N . PRO A 1 96 ? 7.159 -9.538 -9.687 1.00 92.12 96 PRO A N 1
ATOM 724 C CA . PRO A 1 96 ? 5.838 -9.446 -9.092 1.00 92.12 96 PRO A CA 1
ATOM 725 C C . PRO A 1 96 ? 5.400 -10.667 -8.284 1.00 92.12 96 PRO A C 1
ATOM 727 O O . PRO A 1 96 ? 5.732 -11.799 -8.609 1.00 92.12 96 PRO A O 1
ATOM 730 N N . HIS A 1 97 ? 4.597 -10.412 -7.247 1.00 95.19 97 HIS A N 1
ATOM 731 C CA . HIS A 1 97 ? 4.107 -11.394 -6.273 1.00 95.19 97 HIS A CA 1
ATOM 732 C C . HIS A 1 97 ? 2.581 -11.293 -6.050 1.00 95.19 97 HIS A C 1
ATOM 734 O O . HIS A 1 97 ? 2.082 -11.660 -4.990 1.00 95.19 97 HIS A O 1
ATOM 740 N N . GLY A 1 98 ? 1.828 -10.784 -7.036 1.00 96.00 98 GLY A N 1
ATOM 741 C CA . GLY A 1 98 ? 0.355 -10.714 -6.999 1.00 96.00 98 GLY A CA 1
ATOM 742 C C . GLY A 1 98 ? -0.254 -9.308 -6.949 1.00 96.00 98 GLY A C 1
ATOM 743 O O . GLY A 1 98 ? -1.471 -9.170 -6.957 1.00 96.00 98 GLY A O 1
ATOM 744 N N . GLN A 1 99 ? 0.556 -8.251 -6.975 1.00 96.56 99 GLN A N 1
ATOM 745 C CA . GLN A 1 99 ? 0.099 -6.852 -6.944 1.00 96.56 99 GLN A CA 1
ATOM 746 C C . GLN A 1 99 ? -0.495 -6.331 -8.270 1.00 96.56 99 GLN A C 1
ATOM 748 O O . GLN A 1 99 ? -0.810 -5.150 -8.383 1.00 96.56 99 GLN A O 1
ATOM 753 N N . GLY A 1 100 ? -0.589 -7.179 -9.300 1.00 96.50 100 GLY A N 1
ATOM 754 C CA . GLY A 1 100 ? -1.098 -6.788 -10.619 1.00 96.50 100 GLY A CA 1
ATOM 755 C C . GLY A 1 100 ? -0.095 -6.054 -11.518 1.00 96.50 100 GLY A C 1
ATOM 756 O O . GLY A 1 100 ? -0.515 -5.411 -12.475 1.00 96.50 100 GLY A O 1
ATOM 757 N N . THR A 1 101 ? 1.216 -6.152 -11.252 1.00 95.50 101 THR A N 1
ATOM 758 C CA . THR A 1 101 ? 2.25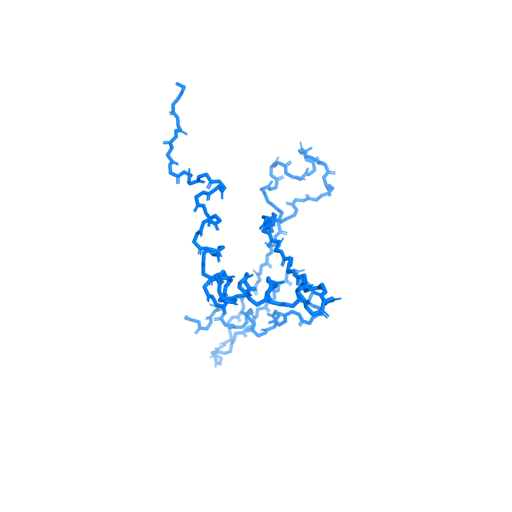9 -5.467 -12.047 1.00 95.50 101 THR A CA 1
ATOM 759 C C . THR A 1 101 ? 2.228 -5.825 -13.526 1.00 95.50 101 THR A C 1
ATOM 761 O O . THR A 1 101 ? 2.481 -4.950 -14.337 1.00 95.50 101 THR A O 1
ATOM 764 N N . GLU A 1 102 ? 1.897 -7.060 -13.910 1.00 93.94 102 GLU A N 1
ATOM 765 C CA . GLU A 1 102 ? 1.781 -7.419 -15.332 1.00 93.94 102 GLU A CA 1
ATOM 766 C C . GLU A 1 102 ? 0.718 -6.564 -16.039 1.00 93.94 102 GLU A C 1
ATOM 768 O O . GLU A 1 102 ? 0.980 -5.965 -17.081 1.00 93.94 102 GLU A O 1
ATOM 773 N N . THR A 1 103 ? -0.463 -6.436 -15.429 1.00 95.69 103 THR A N 1
ATOM 774 C CA . THR A 1 103 ? -1.564 -5.636 -15.971 1.00 95.69 103 THR A CA 1
ATOM 775 C C . THR A 1 103 ? -1.231 -4.150 -15.970 1.00 95.69 103 THR A C 1
ATOM 777 O O . THR A 1 103 ? -1.403 -3.485 -16.990 1.00 95.69 103 THR A O 1
ATOM 780 N N . THR A 1 104 ? -0.737 -3.617 -14.852 1.00 95.56 104 THR A N 1
ATOM 781 C CA . THR A 1 104 ? -0.458 -2.179 -14.742 1.00 95.56 104 THR A CA 1
ATOM 782 C C . THR A 1 104 ? 0.731 -1.754 -15.601 1.00 95.56 104 THR A C 1
ATOM 784 O O . THR A 1 104 ? 0.669 -0.699 -16.226 1.00 95.56 104 THR A O 1
ATOM 787 N N . MET A 1 105 ? 1.772 -2.584 -15.739 1.00 94.69 105 MET A N 1
ATOM 788 C CA . MET A 1 105 ? 2.902 -2.299 -16.635 1.00 94.69 105 MET A CA 1
ATOM 789 C C . MET A 1 105 ? 2.511 -2.356 -18.111 1.00 94.69 105 MET A C 1
ATOM 791 O O . MET A 1 105 ? 3.062 -1.594 -18.899 1.00 94.69 105 MET A O 1
ATOM 795 N N . ALA A 1 106 ? 1.551 -3.204 -18.496 1.00 94.12 106 ALA A N 1
ATOM 796 C CA . ALA A 1 106 ? 1.022 -3.216 -19.859 1.00 94.12 106 ALA A CA 1
ATOM 797 C C . ALA A 1 106 ? 0.208 -1.952 -20.187 1.00 94.12 106 ALA A C 1
ATOM 799 O O . ALA A 1 106 ? 0.205 -1.514 -21.333 1.00 94.12 106 ALA A O 1
ATOM 800 N N . GLN A 1 107 ? -0.449 -1.332 -19.201 1.00 95.75 107 GLN A N 1
ATOM 801 C CA . GLN A 1 107 ? -1.236 -0.110 -19.410 1.00 95.75 107 GLN A CA 1
ATOM 802 C C . GLN A 1 107 ? -0.367 1.120 -19.704 1.00 95.75 107 GLN A C 1
ATOM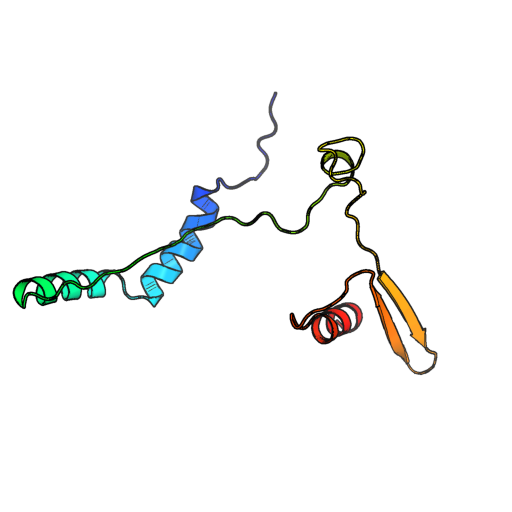 804 O O . GLN A 1 107 ? -0.767 1.956 -20.508 1.00 95.75 107 GLN A O 1
ATOM 809 N N . ILE A 1 108 ? 0.818 1.224 -19.092 1.00 92.50 108 ILE A N 1
ATOM 810 C CA . ILE A 1 108 ? 1.710 2.392 -19.211 1.00 92.50 108 ILE A CA 1
ATOM 811 C C . ILE A 1 108 ? 2.080 2.732 -20.672 1.00 92.50 108 ILE A C 1
ATOM 813 O O . ILE A 1 108 ? 1.903 3.885 -21.055 1.00 92.50 108 ILE A O 1
ATOM 817 N N . PRO A 1 109 ? 2.580 1.798 -21.507 1.00 88.69 109 PRO A N 1
ATOM 818 C CA . PRO A 1 109 ? 2.915 2.091 -22.903 1.00 88.69 109 PRO A CA 1
ATOM 819 C C . PRO A 1 109 ? 1.703 2.106 -23.848 1.00 88.69 109 PRO A C 1
ATOM 821 O O . PRO A 1 109 ? 1.862 2.468 -25.010 1.00 88.69 109 PRO A O 1
ATOM 824 N N . CYS A 1 110 ? 0.529 1.652 -23.397 1.00 79.75 110 CYS A N 1
ATOM 825 C CA . CYS A 1 110 ? -0.687 1.584 -24.211 1.00 79.75 110 CYS A CA 1
ATOM 826 C C . CYS A 1 110 ? -1.571 2.836 -24.110 1.00 79.75 110 CYS A C 1
ATOM 828 O O . CYS A 1 110 ? -2.561 2.912 -24.841 1.00 79.75 110 CYS A O 1
ATOM 830 N N . GLY A 1 111 ? -1.258 3.747 -23.183 1.00 60.72 111 GLY A N 1
ATOM 831 C CA . GLY A 1 111 ? -1.960 5.018 -22.990 1.00 60.72 111 GLY A CA 1
ATOM 832 C C . GLY A 1 111 ? -1.653 6.069 -24.046 1.00 60.72 111 GLY A C 1
ATOM 833 O O . GLY A 1 111 ? -0.597 5.973 -24.709 1.00 60.72 111 GLY A O 1
#

pLDDT: mean 87.06, std 14.36, range [35.62, 97.88]